Protein AF-A0A7S0SUE8-F1 (afdb_monomer_lite)

pLDDT: mean 82.38, std 17.44, range [35.44, 96.56]

Radius of gyration: 17.27 Å; chains: 1; bounding box: 48×57×45 Å

Sequence (172 aa):
KGGGRERGFPERPLGGAKQITASIGRAARPKDIFSIVGDHHRELDHVHVGMALDKLGKMAHGPKAKDSKLDLSRRRHTADKDFQKLLDLTHALAKQAKFGSHSVAKMTHGMARLHKAGRLDATDESVDATLAALEGEAVRVAPDMNSHSVASIVWSFGTLKRMPGDKTWAAL

Secondary structure (DSSP, 8-state):
-------------HHHHHHHHHHHHH--SHHHHHHHHHHHTTT--HHHHHHHHHHHHHHHSSTTHHHHTTTSSS--GGG-HHHHHHHHHHHHHHHHT-S-HHHHHHHHHHHHHHHHTTSS-TTSHHHHHHHHHHHHHHHHHGGG--HHHHHHHHHHHHHTT-PPPHHHHHH-

Organism: NCBI:txid81844

Structure (mmCIF, N/CA/C/O backbone):
data_AF-A0A7S0SUE8-F1
#
_entry.id   AF-A0A7S0SUE8-F1
#
loop_
_atom_site.group_PDB
_atom_site.id
_atom_site.type_symbol
_atom_site.label_atom_id
_atom_site.label_alt_id
_atom_site.label_comp_id
_atom_site.label_asym_id
_atom_site.label_entity_id
_atom_site.label_seq_id
_atom_site.pdbx_PDB_ins_code
_atom_site.Cartn_x
_atom_site.Cartn_y
_atom_site.Cartn_z
_atom_site.occupancy
_atom_site.B_iso_or_equiv
_atom_site.auth_seq_id
_atom_site.auth_comp_id
_atom_site.auth_asym_id
_atom_site.auth_atom_id
_atom_site.pdbx_PDB_model_num
ATOM 1 N N . LYS A 1 1 ? -30.748 -35.698 -23.833 1.00 41.22 1 LYS A N 1
ATOM 2 C CA . LYS A 1 1 ? -29.292 -35.623 -24.113 1.00 41.22 1 LYS A CA 1
ATOM 3 C C . LYS A 1 1 ? -28.781 -34.341 -23.480 1.00 41.22 1 LYS A C 1
ATOM 5 O O . LYS A 1 1 ? -29.225 -33.276 -23.879 1.00 41.22 1 LYS A O 1
ATOM 10 N N . GLY A 1 2 ? -28.000 -34.470 -22.411 1.00 42.75 2 GLY A N 1
ATOM 11 C CA . GLY A 1 2 ? -27.520 -33.342 -21.624 1.00 42.75 2 GLY A CA 1
ATOM 12 C C . GLY A 1 2 ? -26.331 -32.626 -22.261 1.00 42.75 2 GLY A C 1
ATOM 13 O O . GLY A 1 2 ? -25.517 -33.236 -22.947 1.00 42.75 2 GLY A O 1
ATOM 14 N N . GLY A 1 3 ? -26.243 -31.341 -21.954 1.00 35.78 3 GLY A N 1
ATOM 15 C CA . GLY A 1 3 ? -25.061 -30.493 -22.018 1.00 35.78 3 GLY A CA 1
ATOM 16 C C . GLY A 1 3 ? -25.425 -29.260 -21.189 1.00 35.78 3 GLY A C 1
ATOM 17 O O . GLY A 1 3 ? -26.485 -28.691 -21.385 1.00 35.78 3 GLY A O 1
ATOM 18 N N . GLY A 1 4 ? -24.713 -28.840 -20.158 1.00 36.12 4 GLY A N 1
ATOM 19 C CA . GLY A 1 4 ? -23.342 -29.141 -19.793 1.00 36.12 4 GLY A CA 1
ATOM 20 C C . GLY A 1 4 ? -22.703 -27.844 -19.312 1.00 36.12 4 GLY A C 1
ATOM 21 O O . GLY A 1 4 ? -21.813 -27.344 -19.970 1.00 36.12 4 GLY A O 1
ATOM 22 N N . ARG A 1 5 ? -23.204 -27.308 -18.187 1.00 44.91 5 ARG A N 1
ATOM 23 C CA . ARG A 1 5 ? -22.548 -26.349 -17.276 1.00 44.91 5 ARG A CA 1
ATOM 24 C C . ARG A 1 5 ? -21.758 -25.196 -17.923 1.00 44.91 5 ARG A C 1
ATOM 26 O O . ARG A 1 5 ? -20.530 -25.236 -17.949 1.00 44.91 5 ARG A O 1
ATOM 33 N N . GLU A 1 6 ? -22.433 -24.081 -18.186 1.00 37.69 6 GLU A N 1
ATOM 34 C CA . GLU A 1 6 ? -21.802 -22.779 -17.952 1.00 37.69 6 GLU A CA 1
ATOM 35 C C . GLU A 1 6 ? -21.885 -22.486 -16.452 1.00 37.69 6 GLU A C 1
ATOM 37 O O . GLU A 1 6 ? -22.930 -22.147 -15.899 1.00 37.69 6 GLU A O 1
ATOM 42 N N . ARG A 1 7 ? -20.768 -22.711 -15.755 1.00 41.22 7 ARG A N 1
ATOM 43 C CA . ARG A 1 7 ? -20.569 -22.180 -14.408 1.00 41.22 7 ARG A CA 1
ATOM 44 C C . ARG A 1 7 ? -20.431 -20.669 -14.550 1.00 41.22 7 ARG A C 1
ATOM 46 O O . ARG A 1 7 ? -19.328 -20.172 -14.751 1.00 41.22 7 ARG A O 1
ATOM 53 N N . GLY A 1 8 ? -21.558 -19.969 -14.459 1.00 35.44 8 GLY A N 1
ATOM 54 C CA . GLY A 1 8 ? -21.571 -18.541 -14.192 1.00 35.44 8 GLY A CA 1
ATOM 55 C C . GLY A 1 8 ? -20.763 -18.294 -12.924 1.00 35.44 8 GLY A C 1
ATOM 56 O O . GLY A 1 8 ? -21.123 -18.760 -11.841 1.00 35.44 8 GLY A O 1
ATOM 57 N N . PHE A 1 9 ? -19.630 -17.614 -13.067 1.00 36.88 9 PHE A N 1
ATOM 58 C CA . PHE A 1 9 ? -19.027 -16.932 -11.933 1.00 36.88 9 PHE A CA 1
ATOM 59 C C . PHE A 1 9 ? -20.097 -15.995 -11.367 1.00 36.88 9 PHE A C 1
ATOM 61 O O . PHE A 1 9 ? -20.819 -15.387 -12.160 1.00 36.88 9 PHE A O 1
ATOM 68 N N . PRO A 1 10 ? -20.250 -15.875 -10.038 1.00 42.22 10 PRO A N 1
ATOM 69 C CA . PRO A 1 10 ? -21.156 -14.877 -9.508 1.00 42.22 10 PRO A CA 1
ATOM 70 C C . PRO A 1 10 ? -20.620 -13.523 -9.968 1.00 42.22 10 PRO A C 1
ATOM 72 O O . PRO A 1 10 ? -19.565 -13.079 -9.506 1.00 42.22 10 PRO A O 1
ATOM 75 N N . GLU A 1 11 ? -21.317 -12.888 -10.913 1.00 44.84 11 GLU A N 1
ATOM 76 C CA . GLU A 1 11 ? -21.162 -11.462 -11.131 1.00 44.84 11 GLU A CA 1
ATOM 77 C C . GLU A 1 11 ? -21.406 -10.818 -9.773 1.00 44.84 11 GLU A C 1
ATOM 79 O O . GLU A 1 11 ? -22.512 -10.859 -9.227 1.00 44.84 11 GLU A O 1
ATOM 84 N N . ARG A 1 12 ? -20.334 -10.297 -9.167 1.00 53.41 12 ARG A N 1
ATOM 85 C CA . ARG A 1 12 ? -20.483 -9.479 -7.970 1.00 53.41 12 ARG A CA 1
ATOM 86 C C . ARG A 1 12 ? -21.454 -8.365 -8.339 1.00 53.41 12 ARG A C 1
ATOM 88 O O . ARG A 1 12 ? -21.252 -7.747 -9.388 1.00 53.41 12 ARG A O 1
ATOM 95 N N . PRO A 1 13 ? -22.457 -8.057 -7.504 1.00 48.28 13 PRO A N 1
ATOM 96 C CA . PRO A 1 13 ? -23.326 -6.928 -7.769 1.00 48.28 13 PRO A CA 1
ATOM 97 C C . PRO A 1 13 ? -22.448 -5.684 -7.902 1.00 48.28 13 PRO A C 1
ATOM 99 O O . PRO A 1 13 ? -21.864 -5.215 -6.925 1.00 48.28 13 PRO A O 1
ATOM 102 N N . LEU A 1 14 ? -22.334 -5.147 -9.118 1.00 51.78 14 LEU A N 1
ATOM 103 C CA . LEU A 1 14 ? -21.520 -3.964 -9.423 1.00 51.78 14 LEU A CA 1
ATOM 104 C C . LEU A 1 14 ? -21.922 -2.748 -8.561 1.00 51.78 14 LEU A C 1
ATOM 106 O O . LEU A 1 14 ? -21.147 -1.802 -8.416 1.00 51.78 14 LEU A O 1
ATOM 110 N N . GLY A 1 15 ? -23.117 -2.786 -7.958 1.00 60.97 15 GLY A N 1
ATOM 111 C CA . GLY A 1 15 ? -23.585 -1.831 -6.957 1.00 60.97 15 GLY A CA 1
ATOM 112 C C . GLY A 1 15 ? -22.779 -1.843 -5.653 1.00 60.97 15 GLY A C 1
ATOM 113 O O . GLY A 1 15 ? -22.470 -0.769 -5.145 1.00 60.97 15 GLY A O 1
ATOM 114 N N . GLY A 1 16 ? -22.365 -3.015 -5.154 1.00 74.62 16 GLY A N 1
ATOM 115 C CA . GLY A 1 16 ? -21.647 -3.146 -3.878 1.00 74.62 16 GLY A CA 1
ATOM 116 C C . GLY A 1 16 ? -20.253 -2.516 -3.919 1.00 74.62 16 GLY A C 1
ATOM 117 O O . GLY A 1 16 ? -19.932 -1.656 -3.103 1.00 74.62 16 GLY A O 1
ATOM 118 N N . ALA A 1 17 ? -19.457 -2.829 -4.945 1.00 80.06 17 ALA A N 1
ATOM 119 C CA . ALA A 1 17 ? -18.114 -2.258 -5.112 1.00 80.06 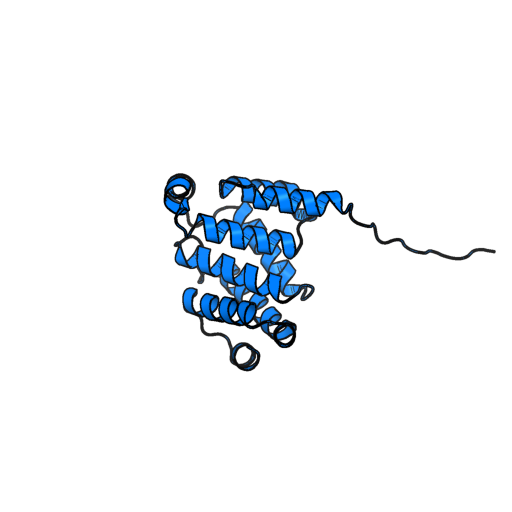17 ALA A CA 1
ATOM 120 C C . ALA A 1 17 ? -18.138 -0.724 -5.289 1.00 80.06 17 ALA A C 1
ATOM 122 O O . ALA A 1 17 ? -17.368 0.019 -4.670 1.00 80.06 17 ALA A O 1
ATOM 123 N N . LYS A 1 18 ? -19.077 -0.206 -6.095 1.00 83.69 18 LYS A N 1
ATOM 124 C CA . LYS A 1 18 ? -19.256 1.247 -6.258 1.00 83.69 18 LYS A CA 1
ATOM 125 C C . LYS A 1 18 ? -19.671 1.915 -4.948 1.00 83.69 18 LYS A C 1
ATOM 127 O O . LYS A 1 18 ? -19.196 3.010 -4.649 1.00 83.69 18 LYS A O 1
ATOM 132 N N . GLN A 1 19 ? -20.517 1.259 -4.155 1.00 87.62 19 GLN A N 1
ATOM 133 C CA . GLN A 1 19 ? -20.962 1.772 -2.866 1.00 87.62 19 GLN A CA 1
ATOM 134 C C . GLN A 1 19 ? -19.821 1.815 -1.845 1.00 87.62 19 GLN A C 1
ATOM 136 O O . GLN A 1 19 ? -19.624 2.863 -1.233 1.00 87.62 19 GLN A O 1
ATOM 141 N N . ILE A 1 20 ? -19.020 0.751 -1.723 1.00 90.25 20 ILE A N 1
ATOM 142 C CA . ILE A 1 20 ? -17.845 0.718 -0.834 1.00 90.25 20 ILE A CA 1
ATOM 143 C C . ILE A 1 20 ? -16.860 1.825 -1.225 1.00 90.25 20 ILE A C 1
ATOM 145 O O . ILE A 1 20 ? -16.434 2.613 -0.379 1.00 90.25 20 ILE A O 1
ATOM 149 N N . THR A 1 21 ? -16.560 1.957 -2.519 1.00 91.31 21 THR A N 1
ATOM 150 C CA . THR A 1 21 ? -15.696 3.028 -3.040 1.00 91.31 21 THR A CA 1
ATOM 151 C C . THR A 1 21 ? -16.237 4.416 -2.673 1.00 91.31 21 THR A C 1
ATOM 153 O O . THR A 1 21 ? -15.498 5.278 -2.193 1.00 91.31 21 THR A O 1
ATOM 156 N N . ALA A 1 22 ? -17.544 4.640 -2.838 1.00 91.44 22 ALA A N 1
ATOM 157 C CA . ALA A 1 22 ? -18.183 5.903 -2.483 1.00 91.44 22 ALA A CA 1
ATOM 158 C C . ALA A 1 22 ? -18.178 6.170 -0.967 1.00 91.44 22 ALA A C 1
ATOM 160 O O . ALA A 1 22 ? -18.101 7.333 -0.561 1.00 91.44 22 ALA A O 1
ATOM 161 N N . SER A 1 23 ? -18.263 5.130 -0.135 1.00 92.50 23 SER A N 1
ATOM 162 C CA . SER A 1 23 ? -18.163 5.234 1.325 1.00 92.50 23 SER A CA 1
ATOM 163 C C . SER A 1 23 ? -16.749 5.626 1.756 1.00 92.50 23 SER A C 1
ATOM 165 O O . SER A 1 23 ? -16.588 6.603 2.487 1.00 92.50 23 SER A O 1
ATOM 167 N N . ILE A 1 24 ? -15.711 4.967 1.223 1.00 92.50 24 ILE A N 1
ATOM 168 C CA . ILE A 1 24 ? -14.304 5.328 1.489 1.00 92.50 24 ILE A CA 1
ATOM 169 C C . ILE A 1 24 ? -14.026 6.768 1.029 1.00 92.50 24 ILE A C 1
ATOM 171 O O . ILE A 1 24 ? -13.384 7.551 1.731 1.00 92.50 24 ILE A O 1
ATOM 175 N N . GLY A 1 25 ? -14.547 7.154 -0.140 1.00 90.44 25 GLY A N 1
ATOM 176 C CA . GLY A 1 25 ? -14.406 8.510 -0.669 1.00 90.44 25 GLY A CA 1
ATOM 177 C C . GLY A 1 25 ? -15.012 9.584 0.241 1.00 90.44 25 GLY A C 1
ATOM 178 O O . GLY A 1 25 ? -14.409 10.651 0.408 1.00 90.44 25 GLY A O 1
ATOM 179 N N . ARG A 1 26 ? -16.162 9.292 0.862 1.00 91.19 26 ARG A N 1
ATOM 180 C CA . ARG A 1 26 ? -16.901 10.203 1.754 1.00 91.19 26 ARG A CA 1
ATOM 181 C C . ARG A 1 26 ? -16.412 10.207 3.201 1.00 91.19 26 ARG A C 1
ATOM 183 O O . ARG A 1 26 ? -16.727 11.157 3.910 1.00 91.19 26 ARG A O 1
ATOM 190 N N . ALA A 1 27 ? -15.614 9.220 3.610 1.00 90.44 27 ALA A N 1
ATOM 191 C CA . ALA A 1 27 ? -15.035 9.158 4.947 1.00 90.44 27 ALA A CA 1
ATOM 192 C C . ALA A 1 27 ? -14.347 10.481 5.325 1.00 90.44 27 ALA A C 1
ATOM 194 O O . ALA A 1 27 ? -13.521 11.018 4.566 1.00 90.44 27 ALA A O 1
ATOM 195 N N . ALA A 1 28 ? -14.706 11.003 6.498 1.00 85.94 28 ALA A N 1
ATOM 196 C CA . ALA A 1 28 ? -14.192 12.263 7.023 1.00 85.94 28 ALA A CA 1
ATOM 197 C C . ALA A 1 28 ? -13.099 12.025 8.068 1.00 85.94 28 ALA A C 1
ATOM 199 O O . ALA A 1 28 ? -12.204 12.858 8.212 1.00 85.94 28 ALA A O 1
ATOM 200 N N . ARG A 1 29 ? -13.149 10.878 8.755 1.00 83.44 29 ARG A N 1
ATOM 201 C CA . ARG A 1 29 ? -12.207 10.480 9.798 1.00 83.44 29 ARG A CA 1
ATOM 202 C C . ARG A 1 29 ? -11.551 9.133 9.474 1.00 83.44 29 ARG A C 1
ATOM 204 O O . ARG A 1 29 ? -12.165 8.296 8.813 1.00 83.44 29 ARG A O 1
ATOM 211 N N . PRO A 1 30 ? -10.331 8.874 9.978 1.00 84.44 30 PRO A N 1
ATOM 212 C CA . PRO A 1 30 ? -9.667 7.575 9.840 1.00 84.44 30 PRO A CA 1
ATOM 213 C C . PRO A 1 30 ? -10.507 6.409 10.367 1.00 84.44 30 PRO A C 1
ATOM 215 O O . PRO A 1 30 ? -10.565 5.361 9.732 1.00 84.44 30 PRO A O 1
ATOM 218 N N . LYS A 1 31 ? -11.217 6.617 11.483 1.00 83.31 31 LYS A N 1
ATOM 219 C CA . LYS A 1 31 ? -12.098 5.606 12.074 1.00 83.31 31 LYS A CA 1
ATOM 220 C C . LYS A 1 31 ? -13.224 5.180 11.131 1.00 83.31 31 LYS A C 1
ATOM 222 O O . LYS A 1 31 ? -13.542 4.000 11.092 1.00 83.31 31 LYS A O 1
ATOM 227 N N . ASP A 1 32 ? -13.761 6.097 10.326 1.00 89.38 32 ASP A N 1
ATOM 228 C CA . ASP A 1 32 ? -14.789 5.762 9.332 1.00 89.38 32 ASP A CA 1
ATOM 229 C C . ASP A 1 32 ? -14.229 4.776 8.294 1.00 89.38 32 ASP A C 1
ATOM 231 O O . ASP A 1 32 ? -14.897 3.820 7.911 1.00 89.38 32 ASP A O 1
ATOM 235 N N . ILE A 1 33 ? -12.974 4.976 7.869 1.00 90.50 33 ILE A N 1
ATOM 236 C CA . ILE A 1 33 ? -12.285 4.075 6.933 1.00 90.50 33 ILE A CA 1
ATOM 237 C C . ILE A 1 33 ? -12.074 2.706 7.581 1.00 90.50 33 ILE A C 1
ATOM 239 O O . ILE A 1 33 ? -12.317 1.691 6.937 1.00 90.50 33 ILE A O 1
ATOM 243 N N . PHE A 1 34 ? -11.663 2.667 8.849 1.00 88.06 34 PHE A N 1
ATOM 244 C CA . PHE A 1 34 ? -11.475 1.418 9.588 1.00 88.06 34 PHE A CA 1
ATOM 245 C C . PHE A 1 34 ? -12.780 0.641 9.771 1.00 88.06 34 PHE A C 1
ATOM 247 O O . PHE A 1 34 ? -12.795 -0.561 9.520 1.00 88.06 34 PHE A O 1
ATOM 254 N N . SER A 1 35 ? -13.883 1.318 10.102 1.00 88.56 35 SER A N 1
ATOM 255 C CA . SER A 1 35 ? -15.214 0.706 10.163 1.00 88.56 35 SER A CA 1
ATOM 256 C C . SER A 1 35 ? -15.622 0.107 8.818 1.00 88.56 35 SER A C 1
ATOM 258 O O . SER A 1 35 ? -15.964 -1.068 8.762 1.00 88.56 35 SER A O 1
ATOM 260 N N . ILE A 1 36 ? -15.468 0.852 7.716 1.00 90.69 36 ILE A N 1
ATOM 261 C CA . ILE A 1 36 ? -15.759 0.337 6.368 1.00 90.69 36 ILE A CA 1
ATOM 262 C C . ILE A 1 36 ? -14.901 -0.897 6.051 1.00 90.69 36 ILE A C 1
ATOM 264 O O . ILE A 1 36 ? -15.404 -1.868 5.486 1.00 90.69 36 ILE A O 1
ATOM 268 N N . VAL A 1 37 ? -13.613 -0.881 6.413 1.00 88.56 37 VAL A N 1
ATOM 269 C CA . VAL A 1 37 ? -12.720 -2.028 6.207 1.00 88.56 37 VAL A CA 1
ATOM 270 C C . VAL A 1 37 ? -13.156 -3.229 7.038 1.00 88.56 37 VAL A C 1
ATOM 272 O O . VAL A 1 37 ? -13.191 -4.336 6.510 1.00 88.56 37 VAL A O 1
ATOM 275 N N . GLY A 1 38 ? -13.516 -3.031 8.305 1.00 86.44 38 GLY A N 1
ATOM 276 C CA . GLY A 1 38 ? -14.013 -4.092 9.177 1.00 86.44 38 GLY A CA 1
ATOM 277 C C . GLY A 1 38 ? -15.296 -4.732 8.644 1.00 86.44 38 GLY A C 1
ATOM 278 O O . GLY A 1 38 ? -15.352 -5.958 8.498 1.00 86.44 38 GLY A O 1
ATOM 279 N N . ASP A 1 39 ? -16.277 -3.900 8.296 1.00 88.31 39 ASP A N 1
ATOM 280 C CA . ASP A 1 39 ? -17.613 -4.318 7.863 1.00 88.31 39 ASP A CA 1
ATOM 281 C C . ASP A 1 39 ? -17.585 -5.032 6.504 1.00 88.31 39 ASP A C 1
ATOM 283 O O . ASP A 1 39 ? -18.320 -5.995 6.294 1.00 88.31 39 ASP A O 1
ATOM 287 N N . HIS A 1 40 ? -16.687 -4.619 5.602 1.00 87.62 40 HIS A N 1
ATOM 288 C CA . HIS A 1 40 ? -16.642 -5.110 4.221 1.00 87.62 40 HIS A CA 1
ATOM 289 C C . HIS A 1 40 ? -15.375 -5.898 3.856 1.00 87.62 40 HIS A C 1
ATOM 291 O O . HIS A 1 40 ? -15.137 -6.137 2.674 1.00 87.62 40 HIS A O 1
ATOM 297 N N . HIS A 1 41 ? -14.555 -6.341 4.820 1.00 83.69 41 HIS A N 1
ATOM 298 C CA . HIS A 1 41 ? -13.233 -6.948 4.556 1.00 83.69 41 HIS A CA 1
ATOM 299 C C . HIS A 1 41 ? -13.226 -8.081 3.511 1.00 83.69 41 HIS A C 1
ATOM 301 O O . HIS A 1 41 ? -12.242 -8.240 2.795 1.00 83.69 41 HIS A O 1
ATOM 307 N N . ARG A 1 42 ? -14.309 -8.864 3.398 1.00 86.12 42 ARG A N 1
ATOM 308 C CA . ARG A 1 42 ? -14.428 -9.973 2.426 1.00 86.12 42 ARG A CA 1
ATOM 309 C C . ARG A 1 42 ? -14.696 -9.515 0.993 1.00 86.12 42 ARG A C 1
ATOM 311 O O . ARG A 1 42 ? -14.491 -10.283 0.059 1.00 86.12 42 ARG A O 1
ATOM 318 N N . GLU A 1 43 ? -15.188 -8.295 0.830 1.00 88.75 43 GLU A N 1
ATOM 319 C CA . GLU A 1 43 ? -15.582 -7.712 -0.453 1.00 88.75 43 GLU A CA 1
ATOM 320 C C . GLU A 1 43 ? -14.523 -6.748 -1.001 1.00 88.75 43 GLU A C 1
ATOM 322 O O . GLU A 1 43 ? -14.558 -6.408 -2.187 1.00 88.75 43 GLU A O 1
ATOM 327 N N . LEU A 1 44 ? -13.567 -6.332 -0.161 1.00 88.94 44 LEU A N 1
ATOM 328 C CA . LEU A 1 44 ? -12.491 -5.433 -0.557 1.00 88.94 44 LEU A CA 1
ATOM 329 C C . LEU A 1 44 ? -11.551 -6.087 -1.573 1.00 88.94 44 LEU A C 1
ATOM 331 O O . LEU A 1 44 ? -11.105 -7.223 -1.429 1.00 88.94 44 LEU A O 1
ATOM 335 N N . ASP A 1 45 ? -11.198 -5.305 -2.584 1.00 91.38 45 ASP A N 1
ATOM 336 C CA . ASP A 1 45 ? -10.174 -5.627 -3.570 1.00 91.38 45 ASP A CA 1
ATOM 337 C C . ASP A 1 45 ? -9.097 -4.527 -3.606 1.00 91.38 45 ASP A C 1
ATOM 339 O O . ASP A 1 45 ? -9.098 -3.578 -2.816 1.00 91.38 45 ASP A O 1
ATOM 343 N N . HIS A 1 46 ? -8.175 -4.641 -4.559 1.00 90.69 46 HIS A N 1
ATOM 344 C CA . HIS A 1 46 ? -7.070 -3.708 -4.759 1.00 90.69 46 HIS A CA 1
ATOM 345 C C . HIS A 1 46 ? -7.488 -2.256 -5.031 1.00 90.69 46 HIS A C 1
ATOM 347 O O . HIS A 1 46 ? -6.712 -1.338 -4.751 1.00 90.69 46 HIS A O 1
ATOM 353 N N . VAL A 1 47 ? -8.685 -2.014 -5.571 1.00 92.06 47 VAL A N 1
ATOM 354 C CA . VAL A 1 47 ? -9.188 -0.654 -5.796 1.00 92.06 47 VAL A CA 1
ATOM 355 C C . VAL A 1 47 ? -9.594 -0.041 -4.463 1.00 92.06 47 VAL A C 1
ATOM 357 O O . VAL A 1 47 ? -9.176 1.075 -4.139 1.00 92.06 47 VAL A O 1
ATOM 360 N N . HIS A 1 48 ? -10.356 -0.789 -3.665 1.00 93.25 48 HIS A N 1
ATOM 361 C CA . HIS A 1 48 ? -10.832 -0.327 -2.366 1.00 93.25 48 HIS A CA 1
ATOM 362 C C . HIS A 1 48 ? -9.677 -0.131 -1.376 1.00 93.25 48 HIS A C 1
ATOM 364 O O . HIS A 1 48 ? -9.578 0.926 -0.753 1.00 93.25 48 HIS A O 1
ATOM 370 N N . VAL A 1 49 ? -8.761 -1.102 -1.284 1.00 93.56 49 VAL A N 1
ATOM 371 C CA . VAL A 1 49 ? -7.592 -1.041 -0.389 1.00 93.56 49 VAL A CA 1
ATOM 372 C C . VAL A 1 49 ? -6.660 0.112 -0.771 1.00 93.56 49 VAL A C 1
ATOM 374 O O . VAL A 1 49 ? -6.277 0.911 0.086 1.00 93.56 49 VAL A O 1
ATOM 377 N N . GLY A 1 50 ? -6.364 0.277 -2.066 1.00 91.94 50 GLY A N 1
ATOM 378 C CA . GLY A 1 50 ? -5.553 1.400 -2.544 1.00 91.94 50 GLY A CA 1
ATOM 379 C C . GLY A 1 50 ? -6.206 2.759 -2.269 1.00 91.94 50 GLY A C 1
ATOM 380 O O . GLY A 1 50 ? -5.524 3.714 -1.897 1.00 91.94 50 GLY A O 1
ATOM 381 N N . MET A 1 51 ? -7.533 2.859 -2.402 1.00 93.38 51 MET A N 1
ATOM 382 C CA . MET A 1 51 ? -8.265 4.081 -2.062 1.00 93.38 51 MET A CA 1
ATOM 383 C C . MET A 1 51 ? -8.253 4.369 -0.556 1.00 93.38 51 MET A C 1
ATOM 385 O O . MET A 1 51 ? -8.071 5.525 -0.174 1.00 93.38 51 MET A O 1
ATOM 389 N N . ALA A 1 52 ? -8.421 3.349 0.289 1.00 93.94 52 ALA A N 1
ATOM 390 C CA . ALA A 1 52 ? -8.388 3.491 1.741 1.00 93.94 52 ALA A CA 1
ATOM 391 C C . ALA A 1 52 ? -7.031 4.028 2.220 1.00 93.94 52 ALA A C 1
ATOM 393 O O . ALA A 1 52 ? -6.989 5.023 2.945 1.00 93.94 52 ALA A O 1
ATOM 394 N N . LEU A 1 53 ? -5.923 3.443 1.750 1.00 92.94 53 LEU A N 1
ATOM 395 C CA . LEU A 1 53 ? -4.567 3.885 2.095 1.00 92.94 53 LEU A CA 1
ATOM 396 C C . LEU A 1 53 ? -4.266 5.308 1.605 1.00 92.94 53 LEU A C 1
ATOM 398 O O . LEU A 1 53 ? -3.753 6.124 2.372 1.00 92.94 53 LEU A O 1
ATOM 402 N N . ASP A 1 54 ? -4.621 5.648 0.361 1.00 91.06 54 ASP A N 1
ATOM 403 C CA . ASP A 1 54 ? -4.439 7.009 -0.167 1.00 91.06 54 ASP A CA 1
ATOM 404 C C . ASP A 1 54 ? -5.255 8.039 0.634 1.00 91.06 54 ASP A C 1
ATOM 406 O O . ASP A 1 54 ? -4.761 9.118 0.980 1.00 91.06 54 ASP A O 1
ATOM 410 N N . LYS A 1 55 ? -6.501 7.699 0.986 1.00 90.50 55 LYS A N 1
ATOM 411 C CA . LYS A 1 55 ? -7.373 8.562 1.787 1.00 90.50 55 LYS A CA 1
ATOM 412 C C . LYS A 1 55 ? -6.819 8.758 3.202 1.00 90.50 55 LYS A C 1
ATOM 414 O O . LYS A 1 55 ? -6.721 9.905 3.643 1.00 90.50 55 LYS A O 1
ATOM 419 N N . LEU A 1 56 ? -6.393 7.686 3.873 1.00 89.50 56 LEU A N 1
ATOM 420 C CA . LEU A 1 56 ? -5.731 7.744 5.182 1.00 89.50 56 LEU A CA 1
ATOM 421 C C . LEU A 1 56 ? -4.457 8.600 5.126 1.00 89.50 56 LEU A C 1
ATOM 423 O O . LEU A 1 56 ? -4.269 9.489 5.957 1.00 89.50 56 LEU A O 1
ATOM 427 N N . GLY A 1 57 ? -3.621 8.414 4.102 1.00 87.19 57 GLY A N 1
ATOM 428 C CA . GLY A 1 57 ? -2.415 9.214 3.887 1.00 87.19 57 GLY A CA 1
ATOM 429 C C . GLY A 1 57 ? -2.702 10.708 3.682 1.00 87.19 57 GLY A C 1
ATOM 430 O O . GLY A 1 57 ? -1.964 11.561 4.179 1.00 87.19 57 GLY A O 1
ATOM 431 N N . LYS A 1 58 ? -3.797 11.060 2.997 1.00 85.56 58 LYS A N 1
ATOM 432 C CA . LYS A 1 58 ? -4.256 12.455 2.844 1.00 85.56 58 LYS A CA 1
ATOM 433 C C . LYS A 1 58 ? -4.773 13.057 4.153 1.00 85.56 58 LYS A C 1
ATOM 435 O O . LYS A 1 58 ? -4.528 14.236 4.401 1.00 85.56 58 LYS A O 1
ATOM 440 N N . MET A 1 59 ? -5.463 12.270 4.981 1.00 86.38 59 MET A N 1
ATOM 441 C CA . MET A 1 59 ? -5.934 12.699 6.307 1.00 86.38 59 MET A CA 1
ATOM 442 C C . MET A 1 59 ? -4.772 12.913 7.284 1.00 86.38 59 MET A C 1
ATOM 444 O O . MET A 1 59 ? -4.782 13.866 8.061 1.00 86.38 59 MET A O 1
ATOM 448 N N . ALA A 1 60 ? -3.751 12.058 7.217 1.00 77.50 60 ALA A N 1
ATOM 449 C CA . ALA A 1 60 ? -2.568 12.139 8.068 1.00 77.50 60 ALA A CA 1
ATOM 450 C C . ALA A 1 60 ? -1.590 13.246 7.629 1.00 77.50 60 ALA A C 1
ATOM 452 O O . ALA A 1 60 ? -0.864 13.799 8.455 1.00 77.50 60 ALA A O 1
ATOM 453 N N . HIS A 1 61 ? -1.579 13.589 6.336 1.00 64.38 61 HIS A N 1
ATOM 454 C CA . HIS A 1 61 ? -0.658 14.557 5.747 1.00 64.38 61 HIS A CA 1
ATOM 455 C C . HIS A 1 61 ? -1.380 15.485 4.749 1.00 64.38 61 HIS A C 1
ATOM 457 O O . HIS A 1 61 ? -1.510 15.166 3.560 1.00 64.38 61 HIS A O 1
ATOM 463 N N . GLY A 1 62 ? -1.795 16.674 5.204 1.00 61.97 62 GLY A N 1
ATOM 464 C CA . GLY A 1 62 ? -2.400 17.719 4.365 1.00 61.97 62 GLY A CA 1
ATOM 465 C C . GLY A 1 62 ? -2.999 18.897 5.158 1.00 61.97 62 GLY A C 1
ATOM 466 O O . GLY A 1 62 ? -2.991 18.869 6.386 1.00 61.97 62 GLY A O 1
ATOM 467 N N . PRO A 1 63 ? -3.563 19.923 4.489 1.00 53.12 63 PRO A N 1
ATOM 468 C CA . PRO A 1 63 ? -4.174 21.092 5.142 1.00 53.12 63 PRO A CA 1
ATOM 469 C C . PRO A 1 63 ? -5.310 20.730 6.117 1.00 53.12 63 PRO A C 1
ATOM 471 O O . PRO A 1 63 ? -5.447 21.358 7.161 1.00 53.12 63 PRO A O 1
ATOM 474 N N . LYS A 1 64 ? -6.061 19.658 5.815 1.00 52.53 64 LYS A N 1
ATOM 475 C CA . LYS A 1 64 ? -7.136 19.096 6.660 1.00 52.53 64 LYS A CA 1
ATOM 476 C C . LYS A 1 64 ? -6.634 18.237 7.834 1.00 52.53 64 LYS A C 1
ATOM 478 O O . LYS A 1 64 ? -7.426 17.798 8.663 1.00 52.53 64 LYS A O 1
ATOM 483 N N . ALA A 1 65 ? -5.322 18.003 7.938 1.00 58.34 65 ALA A N 1
ATOM 484 C CA . ALA A 1 65 ? -4.743 17.234 9.040 1.00 58.34 65 ALA A CA 1
ATOM 485 C C . ALA A 1 65 ? -4.854 17.970 10.386 1.00 58.34 65 ALA A C 1
ATOM 487 O O . ALA A 1 65 ? -4.779 17.330 11.430 1.00 58.34 65 ALA A O 1
ATOM 488 N N . LYS A 1 66 ? -5.051 19.300 10.388 1.00 51.81 66 LYS A N 1
ATOM 489 C CA . LYS A 1 66 ? -5.265 20.078 11.620 1.00 51.81 66 LYS A CA 1
ATOM 490 C C . LYS A 1 66 ? -6.555 19.674 12.346 1.00 51.81 66 LYS A C 1
ATOM 492 O O . LYS A 1 66 ? -6.514 19.546 13.564 1.00 51.81 66 LYS A O 1
ATOM 497 N N . ASP A 1 67 ? -7.621 19.358 11.610 1.00 52.53 67 ASP A N 1
ATOM 498 C CA . ASP A 1 67 ? -8.913 18.938 12.181 1.00 52.53 67 ASP A CA 1
ATOM 499 C C . ASP A 1 67 ? -8.932 17.440 12.538 1.00 52.53 67 ASP A C 1
ATOM 501 O O . ASP A 1 67 ? -9.599 17.015 13.475 1.00 52.53 67 ASP A O 1
ATOM 505 N N . SER A 1 68 ? -8.140 16.629 11.824 1.00 51.97 68 SER A N 1
ATOM 506 C CA . SER A 1 68 ? -8.002 15.178 12.061 1.00 51.97 68 SER A CA 1
ATOM 507 C C . SER A 1 68 ? -6.948 14.830 13.123 1.00 51.97 68 SER A C 1
ATOM 509 O O . SER A 1 68 ? -6.861 13.686 13.571 1.00 51.97 68 SER A O 1
ATOM 511 N N . LYS A 1 69 ? -6.131 15.809 13.540 1.00 49.28 69 LYS A N 1
ATOM 512 C CA . LYS A 1 69 ? -5.037 15.633 14.509 1.00 49.28 69 LYS A CA 1
ATOM 513 C C . LYS A 1 69 ? -5.523 15.121 15.863 1.00 49.28 69 LYS A C 1
ATOM 515 O O . LYS A 1 69 ? -4.749 14.431 16.517 1.00 49.28 69 LYS A O 1
ATOM 520 N N . LEU A 1 70 ? -6.767 15.430 16.245 1.00 46.41 70 LEU A N 1
ATOM 521 C CA . LEU A 1 70 ? -7.358 15.059 17.535 1.00 46.41 70 LEU A CA 1
ATOM 522 C C . LEU A 1 70 ? -7.829 13.590 17.595 1.00 46.41 70 LEU A C 1
ATOM 524 O O . LEU A 1 70 ? -7.824 12.998 18.667 1.00 46.41 70 LEU A O 1
ATOM 528 N N . ASP A 1 71 ? -8.176 12.979 16.456 1.00 50.41 71 ASP A N 1
ATOM 529 C CA . ASP A 1 71 ? -8.568 11.553 16.371 1.00 50.41 71 ASP A CA 1
ATOM 530 C C . ASP A 1 71 ? -7.348 10.642 16.102 1.00 50.41 71 ASP A C 1
ATOM 532 O O . ASP A 1 71 ? -7.348 9.441 16.349 1.00 50.41 71 ASP A O 1
ATOM 536 N N . LEU A 1 72 ? -6.259 11.245 15.615 1.00 50.81 72 LEU A N 1
ATOM 537 C CA . LEU A 1 72 ? -4.986 10.594 15.293 1.00 50.81 72 LEU A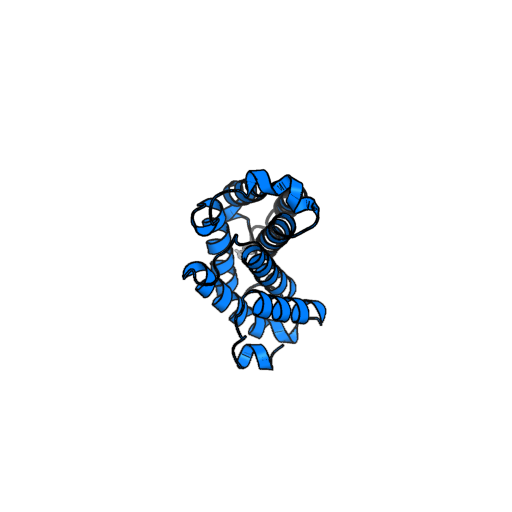 CA 1
ATOM 538 C C . LEU A 1 72 ? -3.920 10.787 16.384 1.00 50.81 72 LEU A C 1
ATOM 540 O O . LEU A 1 72 ? -2.770 10.372 16.216 1.00 50.81 72 LEU A O 1
ATOM 544 N N . SER A 1 73 ? -4.249 11.464 17.483 1.00 46.25 73 SER A N 1
ATOM 545 C CA . SER A 1 73 ? -3.331 11.755 18.583 1.00 46.25 73 SER A CA 1
ATOM 546 C C . SER A 1 73 ? -3.387 10.670 19.657 1.00 46.25 73 SER A C 1
ATOM 548 O O . SER A 1 73 ? -4.121 10.827 20.627 1.00 46.25 73 SER A O 1
ATOM 550 N N . ARG A 1 74 ? -2.595 9.593 19.507 1.00 45.19 74 ARG A N 1
ATOM 551 C CA . ARG A 1 74 ? -1.739 9.029 20.591 1.00 45.19 74 ARG A CA 1
ATOM 552 C C . ARG A 1 74 ? -1.107 7.664 20.321 1.00 45.19 74 ARG A C 1
ATOM 554 O O . ARG A 1 74 ? -0.218 7.302 21.083 1.00 45.19 74 ARG A O 1
ATOM 561 N N . ARG A 1 75 ? -1.498 6.892 19.303 1.00 51.19 75 ARG A N 1
ATOM 562 C CA . ARG A 1 75 ? -0.925 5.546 19.096 1.00 51.19 75 ARG A CA 1
ATOM 563 C C . ARG A 1 75 ? -0.441 5.350 17.665 1.00 51.19 75 ARG A C 1
ATOM 565 O O . ARG A 1 75 ? -1.102 5.780 16.727 1.00 51.19 75 ARG A O 1
ATOM 572 N N . ARG A 1 76 ? 0.721 4.703 17.509 1.00 57.38 76 ARG A N 1
ATOM 573 C CA . ARG A 1 76 ? 1.127 4.093 16.234 1.00 57.38 76 ARG A CA 1
ATOM 574 C C . ARG A 1 76 ? -0.012 3.159 15.804 1.00 57.38 76 ARG A C 1
ATOM 576 O O . ARG A 1 76 ? -0.437 2.334 16.613 1.00 57.38 76 ARG A O 1
ATOM 583 N N . HIS A 1 77 ? -0.535 3.298 14.584 1.00 57.91 77 HIS A N 1
ATOM 584 C CA . HIS A 1 77 ? -1.683 2.488 14.141 1.00 57.91 77 HIS A CA 1
ATOM 585 C C . HIS A 1 77 ? -1.341 1.013 13.957 1.00 57.91 77 HIS A C 1
ATOM 587 O O . HIS A 1 77 ? -2.247 0.203 13.833 1.00 57.91 77 HIS A O 1
ATOM 593 N N . THR A 1 78 ? -0.066 0.631 14.019 1.00 56.41 78 THR A N 1
ATOM 594 C CA . THR A 1 78 ? 0.332 -0.780 14.044 1.00 56.41 78 THR A CA 1
ATOM 595 C C . THR A 1 78 ? -0.252 -1.546 15.242 1.00 56.41 78 THR A C 1
ATOM 597 O O . THR A 1 78 ? -0.337 -2.765 15.191 1.00 56.41 78 THR A O 1
ATOM 600 N N . ALA A 1 79 ? -0.743 -0.877 16.292 1.00 59.69 79 ALA A N 1
ATOM 601 C CA . ALA A 1 79 ? -1.482 -1.527 17.382 1.00 59.69 79 ALA A CA 1
ATOM 602 C C . ALA A 1 79 ? -3.016 -1.571 17.179 1.00 59.69 79 ALA A C 1
ATOM 604 O O . ALA A 1 79 ? -3.726 -2.154 17.999 1.00 59.69 79 ALA A O 1
ATOM 605 N N . ASP A 1 80 ? -3.542 -0.922 16.137 1.00 72.44 80 ASP A N 1
ATOM 606 C CA . ASP A 1 80 ? -4.973 -0.874 15.834 1.00 72.44 80 ASP A CA 1
ATOM 607 C C . ASP A 1 80 ? -5.377 -2.105 15.008 1.00 72.44 80 ASP A C 1
ATOM 609 O O . ASP A 1 80 ? -4.828 -2.356 13.935 1.00 72.44 80 ASP A O 1
ATOM 613 N N . LYS A 1 81 ? -6.337 -2.890 15.512 1.00 76.81 81 LYS A N 1
ATOM 614 C CA . LYS A 1 81 ? -6.753 -4.155 14.885 1.00 76.81 81 LYS A CA 1
ATOM 615 C C . LYS A 1 81 ? -7.350 -3.960 13.492 1.00 76.81 81 LYS A C 1
ATOM 617 O O . LYS A 1 81 ? -7.206 -4.847 12.657 1.00 76.81 81 LYS A O 1
ATOM 622 N N . ASP A 1 82 ? -8.016 -2.840 13.230 1.00 79.56 82 ASP A N 1
ATOM 623 C CA . ASP A 1 82 ? -8.642 -2.597 11.931 1.00 79.56 82 ASP A CA 1
ATOM 624 C C . ASP A 1 82 ? -7.635 -2.039 10.921 1.00 79.56 82 ASP A C 1
ATOM 626 O O . ASP A 1 82 ? -7.700 -2.369 9.735 1.00 79.56 82 ASP A O 1
ATOM 630 N N . PHE A 1 83 ? -6.627 -1.292 11.386 1.00 82.00 83 PHE A N 1
ATOM 631 C CA . PHE A 1 83 ? -5.465 -0.973 10.556 1.00 82.00 83 PHE A CA 1
ATOM 632 C C . PHE A 1 83 ? -4.653 -2.226 10.200 1.00 82.00 83 PHE A C 1
ATOM 634 O O . PHE A 1 83 ? -4.240 -2.372 9.052 1.00 82.00 83 PHE A O 1
ATOM 641 N N . GLN A 1 84 ? -4.475 -3.151 11.147 1.00 83.56 84 GLN A N 1
ATOM 642 C CA . GLN A 1 84 ? -3.814 -4.432 10.886 1.00 83.56 84 GLN A CA 1
ATOM 643 C C . GLN A 1 84 ? -4.569 -5.260 9.841 1.00 83.56 84 GLN A C 1
ATOM 645 O O . GLN A 1 84 ? -3.955 -5.736 8.896 1.00 83.56 84 GLN A O 1
ATOM 650 N N . LYS A 1 85 ? -5.908 -5.306 9.890 1.00 87.56 85 LYS A N 1
ATOM 651 C CA . LYS A 1 85 ? -6.702 -5.920 8.807 1.00 87.56 85 LYS A CA 1
ATOM 652 C C . LYS A 1 85 ? -6.450 -5.263 7.447 1.00 87.56 85 LYS A C 1
ATOM 654 O O . LYS A 1 85 ? -6.387 -5.957 6.436 1.00 87.56 85 LYS A O 1
ATOM 659 N N . LEU A 1 86 ? -6.324 -3.933 7.396 1.00 90.81 86 LEU A N 1
ATOM 660 C CA . LEU A 1 86 ? -6.004 -3.231 6.150 1.00 90.81 86 LEU A CA 1
ATOM 661 C C . LEU A 1 86 ? -4.600 -3.597 5.638 1.00 90.81 86 LEU A C 1
ATOM 663 O O . LEU A 1 86 ? -4.433 -3.788 4.431 1.00 90.81 86 LEU A O 1
ATOM 667 N N . LEU A 1 87 ? -3.611 -3.722 6.528 1.00 91.06 87 LEU A N 1
ATOM 668 C CA . LEU A 1 87 ? -2.269 -4.198 6.175 1.00 91.06 87 LEU A CA 1
ATOM 669 C C . LEU A 1 87 ? -2.293 -5.649 5.685 1.00 91.06 87 LEU A C 1
ATOM 671 O O . LEU A 1 87 ? -1.760 -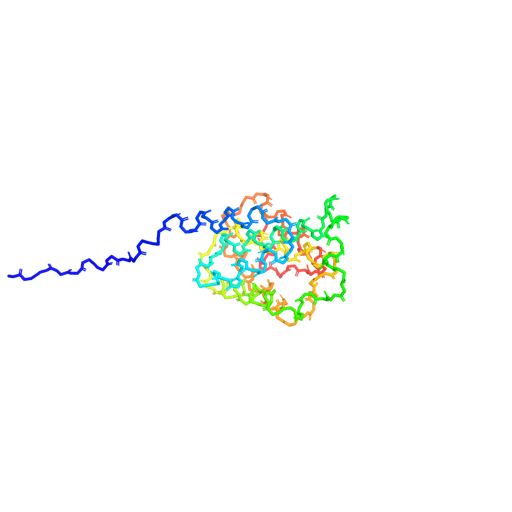5.917 4.611 1.00 91.06 87 LEU A O 1
ATOM 675 N N . ASP A 1 88 ? -2.986 -6.550 6.382 1.00 91.50 88 ASP A N 1
ATOM 676 C CA . ASP A 1 88 ? -3.131 -7.957 5.991 1.00 91.50 88 ASP A CA 1
ATOM 677 C C . ASP A 1 88 ? -3.750 -8.095 4.595 1.00 91.50 88 ASP A C 1
ATOM 679 O O . ASP A 1 88 ? -3.255 -8.851 3.756 1.00 91.50 88 ASP A O 1
ATOM 683 N N . LEU A 1 89 ? -4.804 -7.322 4.309 1.00 92.94 89 LEU A N 1
ATOM 684 C CA . LEU A 1 89 ? -5.421 -7.274 2.982 1.00 92.94 89 LEU A CA 1
ATOM 685 C C . LEU A 1 89 ? -4.450 -6.741 1.926 1.00 92.94 89 LEU A C 1
ATOM 687 O O . LEU A 1 89 ? -4.375 -7.294 0.831 1.00 92.94 89 LEU A O 1
ATOM 691 N N . THR A 1 90 ? -3.694 -5.689 2.248 1.00 94.81 90 THR A N 1
ATOM 692 C CA . THR A 1 90 ? -2.688 -5.115 1.341 1.00 94.81 90 THR A CA 1
ATOM 693 C C . THR A 1 90 ? -1.614 -6.147 1.004 1.00 94.81 90 THR A C 1
ATOM 695 O O . THR A 1 90 ? -1.322 -6.365 -0.171 1.00 94.81 90 THR A O 1
ATOM 698 N N . HIS A 1 91 ? -1.084 -6.839 2.013 1.00 95.19 91 HIS A N 1
ATOM 699 C CA . HIS A 1 91 ? -0.078 -7.886 1.849 1.00 95.19 91 HIS A CA 1
ATOM 700 C C . HIS A 1 91 ? -0.604 -9.079 1.049 1.00 95.19 91 HIS A C 1
ATOM 702 O O . HIS A 1 91 ? 0.053 -9.560 0.123 1.00 95.19 91 HIS A O 1
ATOM 708 N N . ALA A 1 92 ? -1.816 -9.544 1.364 1.00 93.25 92 ALA A N 1
ATOM 709 C CA . ALA A 1 92 ? -2.460 -10.642 0.653 1.00 93.25 92 ALA A CA 1
ATOM 710 C C . ALA A 1 92 ? -2.691 -10.303 -0.824 1.00 93.25 92 ALA A C 1
ATOM 712 O O . ALA A 1 92 ? -2.437 -11.139 -1.690 1.00 93.25 92 ALA A O 1
ATOM 713 N N . LEU A 1 93 ? -3.133 -9.078 -1.121 1.00 92.31 93 LEU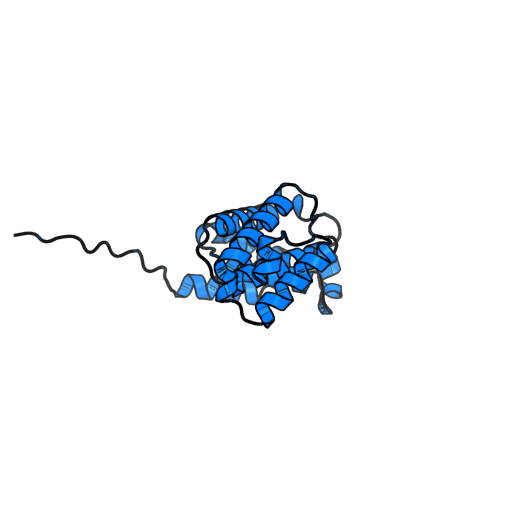 A N 1
ATOM 714 C CA . LEU A 1 93 ? -3.306 -8.607 -2.492 1.00 92.31 93 LEU A CA 1
ATOM 715 C C . LEU A 1 93 ? -1.964 -8.535 -3.218 1.00 92.31 93 LEU A C 1
ATOM 717 O O . LEU A 1 93 ? -1.852 -9.110 -4.299 1.00 92.31 93 LEU A O 1
ATOM 721 N N . ALA A 1 94 ? -0.949 -7.906 -2.612 1.00 91.94 94 ALA A N 1
ATOM 722 C CA . ALA A 1 94 ? 0.399 -7.787 -3.173 1.00 91.94 94 ALA A CA 1
ATOM 723 C C . ALA A 1 94 ? 0.983 -9.154 -3.566 1.00 91.94 94 ALA A C 1
ATOM 725 O O . ALA A 1 94 ? 1.509 -9.312 -4.663 1.00 91.94 94 ALA A O 1
ATOM 726 N N . LYS A 1 95 ? 0.791 -10.182 -2.729 1.00 91.00 95 LYS A N 1
ATOM 727 C CA . LYS A 1 95 ? 1.225 -11.557 -3.029 1.00 91.00 95 LYS A CA 1
ATOM 728 C C . LYS A 1 95 ? 0.434 -12.253 -4.135 1.00 91.00 95 LYS A C 1
ATOM 730 O O . LYS A 1 95 ? 0.950 -13.182 -4.749 1.00 91.00 95 LYS A O 1
ATOM 735 N N . GLN A 1 96 ? -0.817 -11.866 -4.371 1.00 87.38 96 GLN A N 1
ATOM 736 C CA . GLN A 1 96 ? -1.639 -12.487 -5.412 1.00 87.38 96 GLN A CA 1
ATOM 737 C C . GLN A 1 96 ? -1.249 -12.043 -6.824 1.00 87.38 96 GLN A C 1
ATOM 739 O O . GLN A 1 96 ? -1.626 -12.736 -7.766 1.00 87.38 96 GLN A O 1
ATOM 744 N N . ALA A 1 97 ? -0.525 -10.927 -6.969 1.00 77.81 97 ALA A N 1
ATOM 745 C CA . ALA A 1 97 ? -0.034 -10.396 -8.242 1.00 77.81 97 ALA A CA 1
ATOM 746 C C . ALA A 1 97 ? -1.124 -10.192 -9.320 1.00 77.81 97 ALA A C 1
ATOM 748 O O . ALA A 1 97 ? -0.952 -10.523 -10.494 1.00 77.81 97 ALA A O 1
ATOM 749 N N . LYS A 1 98 ? -2.305 -9.712 -8.903 1.00 83.19 98 LYS A N 1
ATOM 750 C CA . LYS A 1 98 ? -3.537 -9.658 -9.721 1.00 83.19 98 LYS A CA 1
ATOM 751 C C . LYS A 1 98 ? -4.089 -8.249 -9.947 1.00 83.19 98 LYS A C 1
ATOM 753 O O . LYS A 1 98 ? -5.267 -8.110 -10.275 1.00 83.19 98 LYS A O 1
ATOM 758 N N . PHE A 1 99 ? -3.294 -7.199 -9.746 1.00 86.12 99 PHE A N 1
ATOM 759 C CA . PHE A 1 99 ? -3.787 -5.825 -9.868 1.00 86.12 99 PHE A CA 1
ATOM 760 C C . PHE A 1 99 ? -2.847 -4.895 -10.633 1.00 86.12 99 PHE A C 1
ATOM 762 O O . PHE A 1 99 ? -1.672 -5.181 -10.819 1.00 86.12 99 PHE A O 1
ATOM 769 N N . GLY A 1 100 ? -3.404 -3.804 -11.163 1.00 89.69 100 GLY A N 1
ATOM 770 C CA . GLY A 1 100 ? -2.697 -2.904 -12.076 1.00 89.69 100 GLY A CA 1
ATOM 771 C C . GLY A 1 100 ? -1.792 -1.877 -11.389 1.00 89.69 100 GLY A C 1
ATOM 772 O O . GLY A 1 100 ? -1.916 -1.599 -10.190 1.00 89.69 100 GLY A O 1
ATOM 773 N N . SER A 1 101 ? -0.947 -1.243 -12.206 1.00 91.06 101 SER A N 1
ATOM 774 C CA . SER A 1 101 ? 0.032 -0.213 -11.828 1.00 91.06 101 SER A CA 1
ATOM 775 C C . SER A 1 101 ? -0.520 0.886 -10.918 1.00 91.06 101 SER A C 1
ATOM 777 O O . SER A 1 101 ? 0.110 1.258 -9.928 1.00 91.06 101 SER A O 1
ATOM 779 N N . HIS A 1 102 ? -1.727 1.377 -11.204 1.00 90.62 102 HIS A N 1
ATOM 780 C CA . HIS A 1 102 ? -2.355 2.446 -10.421 1.00 90.62 102 HIS A CA 1
ATOM 781 C C . HIS A 1 102 ? -2.616 2.063 -8.960 1.00 90.62 102 HIS A C 1
ATOM 783 O O . HIS A 1 102 ? -2.455 2.890 -8.061 1.00 90.62 102 HIS A O 1
ATOM 789 N N . SER A 1 103 ? -3.017 0.816 -8.703 1.00 92.31 103 SER A N 1
ATOM 790 C CA . SER A 1 103 ? -3.283 0.360 -7.337 1.00 92.31 103 SER A CA 1
ATOM 791 C C . SER A 1 103 ? -1.993 0.130 -6.561 1.00 92.31 103 SER A C 1
ATOM 793 O O . SER A 1 103 ? -1.935 0.544 -5.406 1.00 92.31 103 SER A O 1
ATOM 795 N N . VAL A 1 104 ? -0.948 -0.417 -7.195 1.00 94.56 104 VAL A N 1
ATOM 796 C CA . VAL A 1 104 ? 0.389 -0.530 -6.581 1.00 94.56 104 VAL A CA 1
ATOM 797 C C . VAL A 1 104 ? 0.892 0.847 -6.158 1.00 94.56 104 VAL A C 1
ATOM 799 O O . VAL A 1 104 ? 1.193 1.059 -4.986 1.00 94.56 104 VAL A O 1
ATOM 802 N N . ALA A 1 105 ? 0.882 1.816 -7.080 1.00 94.75 105 ALA A N 1
ATOM 803 C CA . ALA A 1 105 ? 1.332 3.175 -6.793 1.00 94.75 105 ALA A CA 1
ATOM 804 C C . ALA A 1 105 ? 0.542 3.810 -5.636 1.00 94.75 105 ALA A C 1
ATOM 806 O O . ALA A 1 105 ? 1.134 4.364 -4.711 1.00 94.75 105 ALA A O 1
ATOM 807 N N . LYS A 1 106 ? -0.793 3.684 -5.631 1.00 94.25 106 LYS A N 1
ATOM 808 C CA . LYS A 1 106 ? -1.635 4.220 -4.549 1.00 94.25 106 LYS A CA 1
ATOM 809 C C . LYS A 1 106 ? -1.359 3.590 -3.189 1.00 94.25 106 LYS A C 1
ATOM 811 O O . LYS A 1 106 ? -1.324 4.320 -2.199 1.00 94.25 106 LYS A O 1
ATOM 816 N N . MET A 1 107 ? -1.193 2.269 -3.128 1.00 95.50 107 MET A N 1
ATOM 817 C CA . MET A 1 107 ? -0.922 1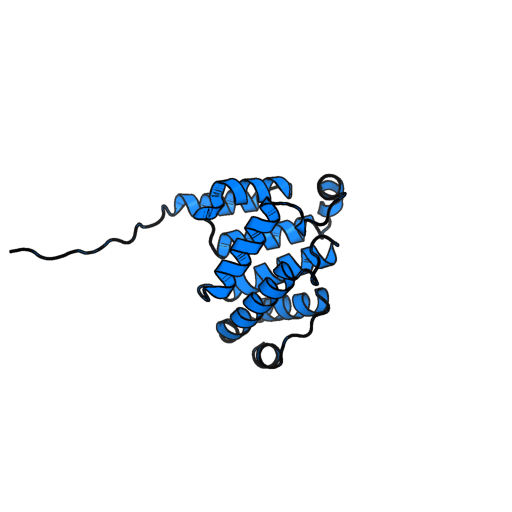.565 -1.872 1.00 95.50 107 MET A CA 1
ATOM 818 C C . MET A 1 107 ? 0.426 2.003 -1.292 1.00 95.50 107 MET A C 1
ATOM 820 O O . MET A 1 107 ? 0.470 2.485 -0.157 1.00 95.50 107 MET A O 1
ATOM 824 N N . THR A 1 108 ? 1.493 1.952 -2.096 1.00 96.25 108 THR A N 1
ATOM 825 C CA . THR A 1 108 ? 2.845 2.356 -1.679 1.00 96.25 108 THR A CA 1
ATOM 826 C C . THR A 1 108 ? 2.883 3.828 -1.252 1.00 96.25 108 THR A C 1
ATOM 828 O O . THR A 1 108 ? 3.422 4.164 -0.196 1.00 96.25 108 THR A O 1
ATOM 831 N N . HIS A 1 109 ? 2.220 4.709 -2.005 1.00 95.69 109 HIS A N 1
ATOM 832 C CA . HIS A 1 109 ? 2.129 6.136 -1.691 1.00 95.69 109 HIS A CA 1
ATOM 833 C C . HIS A 1 109 ? 1.325 6.438 -0.425 1.00 95.69 109 HIS A C 1
ATOM 835 O O . HIS A 1 109 ? 1.726 7.280 0.386 1.00 95.69 109 HIS A O 1
ATOM 841 N N . GLY A 1 110 ? 0.205 5.743 -0.215 1.00 93.75 110 GLY A N 1
ATOM 842 C CA . GLY A 1 110 ? -0.580 5.851 1.011 1.00 93.75 110 GLY A CA 1
ATOM 843 C C . GLY A 1 110 ? 0.237 5.453 2.241 1.00 93.75 110 GLY A C 1
ATOM 844 O O . GLY A 1 110 ? 0.293 6.214 3.212 1.00 93.75 110 GLY A O 1
ATOM 845 N N . MET A 1 111 ? 0.943 4.319 2.171 1.00 93.75 111 MET A N 1
ATOM 846 C CA . MET A 1 111 ? 1.841 3.860 3.238 1.00 93.75 111 MET A CA 1
ATOM 847 C C . MET A 1 111 ? 2.976 4.857 3.502 1.00 93.75 111 MET A C 1
ATOM 849 O O . MET A 1 111 ? 3.220 5.207 4.656 1.00 93.75 111 MET A O 1
ATOM 853 N N . ALA A 1 112 ? 3.608 5.406 2.460 1.00 94.88 112 ALA A N 1
ATOM 854 C CA . ALA A 1 112 ? 4.648 6.425 2.609 1.00 94.88 112 ALA A CA 1
ATOM 855 C C . ALA A 1 112 ? 4.136 7.708 3.289 1.00 94.88 112 ALA A C 1
ATOM 857 O O . ALA A 1 112 ? 4.806 8.267 4.160 1.00 94.88 112 ALA A O 1
ATOM 858 N N . ARG A 1 113 ? 2.920 8.170 2.967 1.00 91.81 113 ARG A N 1
ATOM 859 C CA . ARG A 1 113 ? 2.309 9.327 3.652 1.00 91.81 113 ARG A CA 1
ATOM 860 C C . ARG A 1 113 ? 2.004 9.038 5.118 1.00 91.81 113 ARG A C 1
ATOM 862 O O . ARG A 1 113 ? 2.207 9.914 5.958 1.00 91.81 113 ARG A O 1
ATOM 869 N N . LEU A 1 114 ? 1.542 7.828 5.429 1.00 89.56 114 LEU A N 1
ATOM 870 C CA . LEU A 1 114 ? 1.328 7.388 6.808 1.00 89.56 114 LEU A CA 1
ATOM 871 C C . LEU A 1 114 ? 2.648 7.312 7.581 1.00 89.56 114 LEU A C 1
ATOM 873 O O . LEU A 1 114 ? 2.710 7.774 8.722 1.00 89.56 114 LEU A O 1
ATOM 877 N N . HIS A 1 115 ? 3.718 6.821 6.956 1.00 90.56 115 HIS A N 1
ATOM 878 C CA . HIS A 1 115 ? 5.055 6.838 7.544 1.00 90.56 115 HIS A CA 1
ATOM 879 C C . HIS A 1 115 ? 5.520 8.263 7.843 1.00 90.56 115 HIS A C 1
ATOM 881 O O . HIS A 1 115 ? 5.861 8.586 8.980 1.00 90.56 115 HIS A O 1
ATOM 887 N N . LYS A 1 116 ? 5.434 9.152 6.848 1.00 88.50 116 LYS A N 1
ATOM 888 C CA . LYS A 1 116 ? 5.819 10.562 6.981 1.00 88.50 116 LYS A CA 1
ATOM 889 C C . LYS A 1 116 ? 5.056 11.290 8.090 1.00 88.50 116 LYS A C 1
ATOM 891 O O . LYS A 1 116 ? 5.600 12.185 8.728 1.00 88.50 116 LYS A O 1
ATOM 896 N N . ALA A 1 117 ? 3.803 10.911 8.332 1.00 83.88 117 ALA A N 1
ATOM 897 C CA . ALA A 1 117 ? 2.988 11.452 9.416 1.00 83.88 117 ALA A CA 1
ATOM 898 C C . ALA A 1 117 ? 3.308 10.848 10.803 1.00 83.88 117 ALA A C 1
ATOM 900 O O . ALA A 1 117 ? 2.655 11.198 11.789 1.00 83.88 117 ALA A O 1
ATOM 901 N N . GLY A 1 118 ? 4.273 9.926 10.903 1.00 80.62 118 GLY A N 1
ATOM 902 C CA . GLY A 1 118 ? 4.589 9.196 12.132 1.00 80.62 118 GLY A CA 1
ATOM 903 C C . GLY A 1 118 ? 3.454 8.264 12.563 1.00 80.62 118 GLY A C 1
ATOM 904 O O . GLY A 1 118 ? 3.149 8.160 13.753 1.00 80.62 118 GLY A O 1
ATOM 905 N N . ARG A 1 119 ? 2.744 7.675 11.594 1.00 79.00 119 ARG A N 1
ATOM 906 C CA . ARG A 1 119 ? 1.548 6.844 11.809 1.00 79.00 119 ARG A CA 1
ATOM 907 C C . ARG A 1 119 ? 1.726 5.385 11.402 1.00 79.00 119 ARG A C 1
ATOM 909 O O . ARG A 1 119 ? 0.988 4.541 11.903 1.00 79.00 119 ARG A O 1
ATOM 916 N N . LEU A 1 120 ? 2.727 5.107 10.574 1.00 86.00 120 LEU A N 1
ATOM 917 C CA . LEU A 1 120 ? 3.165 3.776 10.173 1.00 86.00 120 LEU A CA 1
ATOM 918 C C . LEU A 1 120 ? 4.676 3.673 10.408 1.00 86.00 120 LEU A C 1
ATOM 920 O O . LEU A 1 120 ? 5.437 4.541 9.975 1.00 86.00 120 LEU A O 1
ATOM 924 N N . ASP A 1 121 ? 5.101 2.651 11.145 1.00 86.06 121 ASP A N 1
ATOM 925 C CA . ASP A 1 121 ? 6.521 2.381 11.351 1.00 86.06 121 ASP A CA 1
ATOM 926 C C . ASP A 1 121 ? 7.025 1.500 10.207 1.00 86.06 121 ASP A C 1
ATOM 928 O O . ASP A 1 121 ? 6.562 0.376 10.058 1.00 86.06 121 ASP A O 1
ATOM 932 N N . ALA A 1 122 ? 7.929 2.025 9.380 1.00 87.25 122 ALA A N 1
ATOM 933 C CA . ALA A 1 122 ? 8.450 1.293 8.228 1.00 87.25 122 ALA A CA 1
ATOM 934 C C . ALA A 1 122 ? 9.407 0.160 8.637 1.00 87.25 122 ALA A C 1
ATOM 936 O O . ALA A 1 122 ? 9.693 -0.695 7.810 1.00 87.25 122 ALA A O 1
ATOM 937 N N . THR A 1 123 ? 9.883 0.145 9.891 1.00 86.94 123 THR A N 1
ATOM 938 C CA . THR A 1 123 ? 10.730 -0.935 10.421 1.00 86.94 123 THR A CA 1
ATOM 939 C C . THR A 1 123 ? 9.928 -2.046 11.095 1.00 86.94 123 THR A C 1
ATOM 941 O O . THR A 1 123 ? 10.515 -3.010 11.577 1.00 86.94 123 THR A O 1
ATOM 944 N N . ASP A 1 124 ? 8.604 -1.901 11.196 1.00 88.56 124 ASP A N 1
ATOM 945 C CA . ASP A 1 124 ? 7.736 -2.980 11.659 1.00 88.56 124 ASP A CA 1
ATOM 946 C C . ASP A 1 124 ? 7.767 -4.125 10.639 1.00 88.56 124 ASP A C 1
ATOM 948 O O . ASP A 1 124 ? 7.603 -3.891 9.442 1.00 88.56 124 ASP A O 1
ATOM 952 N N . GLU A 1 125 ? 7.971 -5.358 11.103 1.00 90.00 125 GLU A N 1
ATOM 953 C CA . GLU A 1 125 ? 8.146 -6.532 10.237 1.00 90.00 125 GLU A CA 1
ATOM 954 C C . GLU A 1 125 ? 6.967 -6.730 9.272 1.00 90.00 125 GLU A C 1
ATOM 956 O O . GLU A 1 125 ? 7.165 -7.037 8.095 1.00 90.00 125 GLU A O 1
ATOM 961 N N . SER A 1 126 ? 5.732 -6.497 9.734 1.00 89.00 126 SER A N 1
ATOM 962 C CA . SER A 1 126 ? 4.535 -6.643 8.897 1.00 89.00 126 SER A CA 1
ATOM 963 C C . SER A 1 126 ? 4.483 -5.584 7.794 1.00 89.00 126 SER A C 1
ATOM 965 O O . SER A 1 126 ? 4.114 -5.865 6.648 1.00 89.00 126 SER A O 1
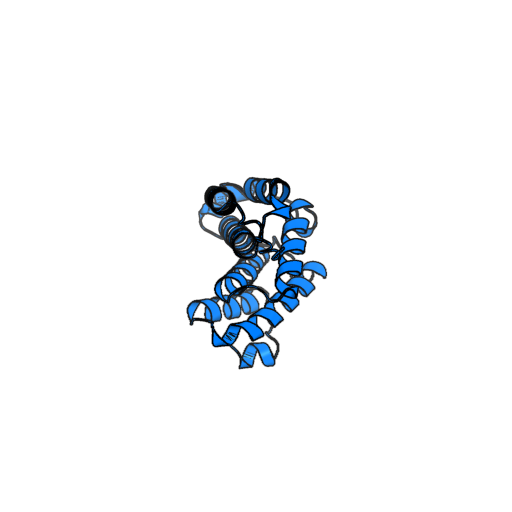ATOM 967 N N . VAL A 1 127 ? 4.906 -4.364 8.123 1.00 91.38 127 VAL A N 1
ATOM 968 C CA . VAL A 1 127 ? 4.956 -3.236 7.196 1.00 91.38 127 VAL A CA 1
ATOM 969 C C . VAL A 1 127 ? 6.068 -3.440 6.175 1.00 91.38 127 VAL A C 1
ATOM 971 O O . VAL A 1 127 ? 5.821 -3.262 4.982 1.00 91.38 127 VAL A O 1
ATOM 974 N N . ASP A 1 128 ? 7.257 -3.850 6.616 1.00 93.06 128 ASP A N 1
ATOM 975 C CA . ASP A 1 128 ? 8.394 -4.122 5.737 1.00 93.06 128 ASP A CA 1
ATOM 976 C C . ASP A 1 128 ? 8.075 -5.253 4.750 1.00 93.06 128 ASP A C 1
ATOM 978 O O . ASP A 1 128 ? 8.250 -5.093 3.539 1.00 93.06 128 ASP A O 1
ATOM 982 N N . ALA A 1 129 ? 7.481 -6.349 5.237 1.00 93.94 129 ALA A N 1
ATOM 983 C CA . ALA A 1 129 ? 7.042 -7.458 4.395 1.00 93.94 129 ALA A CA 1
ATOM 984 C C . ALA A 1 129 ? 5.984 -7.027 3.364 1.00 93.94 129 ALA A C 1
ATOM 986 O O . ALA A 1 129 ? 6.030 -7.466 2.210 1.00 93.94 129 ALA A O 1
ATOM 987 N N . THR A 1 130 ? 5.052 -6.152 3.755 1.00 95.69 130 THR A N 1
ATOM 988 C CA . THR A 1 130 ? 4.030 -5.604 2.850 1.00 95.69 130 THR A CA 1
ATOM 989 C C . THR A 1 130 ? 4.659 -4.717 1.774 1.00 95.69 130 THR A C 1
ATOM 991 O O . THR A 1 130 ? 4.322 -4.839 0.597 1.00 95.69 130 THR A O 1
ATOM 994 N N . LEU A 1 131 ? 5.606 -3.851 2.149 1.00 95.69 131 LEU A N 1
ATOM 995 C CA . LEU A 1 131 ? 6.328 -2.990 1.210 1.00 95.69 131 LEU A CA 1
ATOM 996 C C . LEU A 1 131 ? 7.180 -3.805 0.234 1.00 95.69 131 LEU A C 1
ATOM 998 O O . LEU A 1 131 ? 7.175 -3.503 -0.956 1.00 95.69 131 LEU A O 1
ATOM 1002 N N . ALA A 1 132 ? 7.848 -4.862 0.699 1.00 95.12 132 ALA A N 1
ATOM 1003 C CA . ALA A 1 132 ? 8.605 -5.769 -0.160 1.00 95.12 132 ALA A CA 1
ATOM 1004 C C . ALA A 1 132 ? 7.700 -6.512 -1.162 1.00 95.12 132 ALA A C 1
ATOM 1006 O O . ALA A 1 132 ? 8.062 -6.679 -2.327 1.00 95.12 132 ALA A O 1
ATOM 1007 N N . ALA A 1 133 ? 6.499 -6.925 -0.743 1.00 95.75 133 ALA A N 1
ATOM 1008 C CA . ALA A 1 133 ? 5.528 -7.539 -1.646 1.00 95.75 133 ALA A CA 1
ATOM 1009 C C . ALA A 1 133 ? 5.012 -6.539 -2.700 1.00 95.75 133 ALA A C 1
ATOM 1011 O O . ALA A 1 133 ? 4.932 -6.876 -3.882 1.00 95.75 133 ALA A O 1
ATOM 1012 N N . LEU A 1 134 ? 4.707 -5.299 -2.296 1.00 95.88 134 LEU A N 1
ATOM 1013 C CA . LEU A 1 134 ? 4.310 -4.225 -3.217 1.00 95.88 134 LEU A CA 1
ATOM 1014 C C . LEU A 1 134 ? 5.434 -3.840 -4.184 1.00 95.88 134 LEU A C 1
ATOM 1016 O O . LEU A 1 134 ? 5.164 -3.525 -5.338 1.00 95.88 134 LEU A O 1
ATOM 1020 N N . GLU A 1 135 ? 6.684 -3.881 -3.730 1.00 96.12 135 GLU A N 1
ATOM 1021 C CA . GLU A 1 135 ? 7.866 -3.667 -4.559 1.00 96.12 135 GLU A CA 1
ATOM 1022 C C . GLU A 1 135 ? 7.993 -4.741 -5.648 1.00 96.12 135 GLU A C 1
ATOM 1024 O O . GLU A 1 135 ? 8.157 -4.411 -6.821 1.00 96.12 135 GLU A O 1
ATOM 1029 N N . GLY A 1 136 ? 7.839 -6.021 -5.293 1.00 94.94 136 GLY A N 1
ATOM 1030 C CA . GLY A 1 136 ? 7.836 -7.107 -6.277 1.00 94.94 136 GLY A CA 1
ATOM 1031 C C . GLY A 1 136 ? 6.722 -6.954 -7.318 1.00 94.94 136 GLY A C 1
ATOM 1032 O O . GLY A 1 136 ? 6.949 -7.148 -8.513 1.00 94.94 136 GLY A O 1
ATOM 1033 N N . GLU A 1 137 ? 5.535 -6.534 -6.882 1.00 95.06 137 GLU A N 1
ATOM 1034 C CA . GLU A 1 137 ? 4.422 -6.258 -7.791 1.00 95.06 137 GLU A CA 1
ATOM 1035 C C . GLU A 1 137 ? 4.677 -5.023 -8.670 1.00 95.06 137 GLU A C 1
ATOM 1037 O O . GLU A 1 137 ? 4.296 -5.015 -9.841 1.00 95.06 137 GLU A O 1
ATOM 1042 N N . ALA A 1 138 ? 5.375 -4.004 -8.153 1.00 94.75 138 ALA A N 1
ATOM 1043 C CA . ALA A 1 138 ? 5.784 -2.836 -8.929 1.00 94.75 138 ALA A CA 1
ATOM 1044 C C . ALA A 1 138 ? 6.669 -3.232 -10.116 1.00 94.75 138 ALA A C 1
ATOM 1046 O O . ALA A 1 138 ? 6.426 -2.750 -11.217 1.00 94.75 138 ALA A O 1
ATOM 1047 N N . VAL A 1 139 ? 7.617 -4.159 -9.929 1.00 95.94 139 VAL A N 1
ATOM 1048 C CA . VAL A 1 139 ? 8.431 -4.704 -11.033 1.00 95.94 139 VAL A CA 1
ATOM 1049 C C . VAL A 1 139 ? 7.544 -5.358 -12.092 1.00 95.94 139 VAL A C 1
ATOM 1051 O O . VAL A 1 139 ? 7.729 -5.130 -13.285 1.00 95.94 139 VAL A O 1
ATOM 1054 N N . ARG A 1 140 ? 6.558 -6.159 -11.668 1.00 95.12 140 ARG A N 1
ATOM 1055 C CA . ARG A 1 140 ? 5.674 -6.889 -12.587 1.00 95.12 140 ARG A CA 1
ATOM 1056 C C . ARG A 1 140 ? 4.857 -5.950 -13.474 1.00 95.12 140 ARG A C 1
ATOM 1058 O O . ARG A 1 140 ? 4.670 -6.240 -14.650 1.00 95.12 140 ARG A O 1
ATOM 1065 N N . VAL A 1 141 ? 4.344 -4.859 -12.906 1.00 95.50 141 VAL A N 1
ATOM 1066 C CA . VAL A 1 141 ? 3.474 -3.904 -13.616 1.00 95.50 141 VAL A CA 1
ATOM 1067 C C . VAL A 1 141 ? 4.219 -2.694 -14.171 1.00 95.50 141 VAL A C 1
ATOM 1069 O O . VAL A 1 141 ? 3.576 -1.808 -14.728 1.00 95.50 141 VAL A O 1
ATOM 1072 N N . ALA A 1 142 ? 5.546 -2.637 -14.025 1.00 95.44 142 ALA A N 1
ATOM 1073 C CA . ALA A 1 142 ? 6.374 -1.535 -14.507 1.00 95.44 142 ALA A CA 1
ATOM 1074 C C . ALA A 1 142 ? 6.164 -1.215 -16.002 1.00 95.44 142 ALA A C 1
ATOM 1076 O O . ALA A 1 142 ? 5.985 -0.036 -16.310 1.00 95.44 142 ALA A O 1
ATOM 1077 N N . PRO A 1 143 ? 6.052 -2.203 -16.921 1.00 94.94 143 PRO A N 1
ATOM 1078 C CA . PRO A 1 143 ? 5.777 -1.921 -18.335 1.00 94.94 143 PRO A CA 1
ATOM 1079 C C . PRO A 1 143 ? 4.454 -1.178 -18.583 1.00 94.94 143 PRO A C 1
ATOM 1081 O O . PRO A 1 143 ? 4.321 -0.480 -19.584 1.00 94.94 143 PRO A O 1
ATOM 1084 N N . ASP A 1 144 ? 3.494 -1.302 -17.660 1.00 95.00 144 ASP A N 1
ATOM 1085 C CA . ASP A 1 144 ? 2.171 -0.673 -17.728 1.00 95.00 144 ASP A CA 1
ATOM 1086 C C . ASP A 1 144 ? 2.086 0.616 -16.885 1.00 95.00 144 ASP A C 1
ATOM 1088 O O . ASP A 1 144 ? 0.998 1.172 -16.669 1.00 95.00 144 ASP A O 1
ATOM 1092 N N . MET A 1 145 ? 3.201 1.083 -16.314 1.00 95.56 145 MET A N 1
ATOM 1093 C CA . MET A 1 145 ? 3.224 2.312 -15.528 1.00 95.56 145 MET A CA 1
ATOM 1094 C C . MET A 1 145 ? 3.311 3.540 -16.427 1.00 95.56 145 MET A C 1
ATOM 1096 O O . MET A 1 145 ? 4.134 3.639 -17.329 1.00 95.56 145 MET A O 1
ATOM 1100 N N . ASN A 1 146 ? 2.489 4.540 -16.113 1.00 94.88 146 ASN A N 1
ATOM 1101 C CA . ASN A 1 146 ? 2.709 5.890 -16.614 1.00 94.88 146 ASN A CA 1
ATOM 1102 C C . ASN A 1 146 ? 3.711 6.642 -15.719 1.00 94.88 146 ASN A C 1
ATOM 1104 O O . ASN A 1 146 ? 3.979 6.249 -14.580 1.00 94.88 146 ASN A O 1
ATOM 1108 N N . SER A 1 147 ? 4.206 7.777 -16.214 1.00 94.75 147 SER A N 1
ATOM 1109 C CA . SER A 1 147 ? 5.178 8.623 -15.509 1.00 94.75 147 SER A CA 1
ATOM 1110 C C . SER A 1 147 ? 4.719 9.060 -14.113 1.00 94.75 147 SER A C 1
ATOM 1112 O O . SER A 1 147 ? 5.530 9.164 -13.196 1.00 94.75 147 SER A O 1
ATOM 1114 N N . HIS A 1 148 ? 3.416 9.277 -13.918 1.00 93.75 148 HIS A N 1
ATOM 1115 C CA . HIS A 1 148 ? 2.863 9.643 -12.618 1.00 93.75 148 HIS A CA 1
ATOM 1116 C C . HIS A 1 148 ? 2.946 8.483 -11.610 1.00 93.75 148 HIS A C 1
ATOM 1118 O O . HIS A 1 148 ? 3.304 8.700 -10.452 1.00 93.75 148 HIS A O 1
ATOM 1124 N N . SER A 1 149 ? 2.642 7.253 -12.034 1.00 94.94 149 SER A N 1
ATOM 1125 C CA . SER A 1 149 ? 2.776 6.053 -11.199 1.00 94.94 149 SER A CA 1
ATOM 1126 C C . SER A 1 149 ? 4.232 5.813 -10.796 1.00 94.94 149 SER A C 1
ATOM 1128 O O . SER A 1 149 ? 4.497 5.612 -9.611 1.00 94.94 149 SER A O 1
ATOM 1130 N N . VAL A 1 150 ? 5.168 5.932 -11.745 1.00 95.56 150 VAL A N 1
ATOM 1131 C CA . VAL A 1 150 ? 6.613 5.821 -11.482 1.00 95.56 150 VAL A CA 1
ATOM 1132 C C . VAL A 1 150 ? 7.063 6.864 -10.458 1.00 95.56 150 VAL A C 1
ATOM 1134 O O . VAL A 1 150 ? 7.606 6.515 -9.409 1.00 95.56 150 VAL A O 1
ATOM 1137 N N . ALA A 1 151 ? 6.761 8.144 -10.700 1.00 95.75 151 ALA A N 1
ATOM 1138 C CA . ALA A 1 151 ? 7.140 9.232 -9.799 1.00 95.75 151 ALA A CA 1
ATOM 1139 C C . ALA A 1 151 ? 6.576 9.037 -8.382 1.00 95.75 151 ALA A C 1
ATOM 1141 O O . ALA A 1 151 ? 7.259 9.304 -7.391 1.00 95.75 151 ALA A O 1
ATOM 1142 N N . SER A 1 152 ? 5.342 8.536 -8.274 1.00 94.56 152 SER A N 1
ATOM 1143 C CA . SER A 1 152 ? 4.710 8.245 -6.988 1.00 94.56 152 SER A CA 1
ATOM 1144 C C . SER A 1 152 ? 5.449 7.148 -6.219 1.00 94.56 152 SER A C 1
ATOM 1146 O O . SER A 1 152 ? 5.682 7.302 -5.019 1.00 94.56 152 SER A O 1
ATOM 1148 N N . ILE A 1 153 ? 5.872 6.076 -6.891 1.00 95.56 153 ILE A N 1
ATOM 1149 C CA . ILE A 1 153 ? 6.623 4.979 -6.269 1.00 95.56 153 ILE A CA 1
ATOM 1150 C C . ILE A 1 153 ? 8.016 5.447 -5.835 1.00 95.56 153 ILE A C 1
ATOM 1152 O O . ILE A 1 153 ? 8.381 5.250 -4.675 1.00 95.56 153 ILE A O 1
ATOM 1156 N N . VAL A 1 154 ? 8.753 6.146 -6.704 1.00 95.81 154 VAL A N 1
ATOM 1157 C CA . VAL A 1 154 ? 10.087 6.687 -6.383 1.00 95.81 154 VAL A CA 1
ATOM 1158 C C . VAL A 1 154 ? 10.025 7.638 -5.184 1.00 95.81 154 VAL A C 1
ATOM 1160 O O . VAL A 1 154 ? 10.798 7.504 -4.232 1.00 95.81 154 VAL A O 1
ATOM 1163 N N . TRP A 1 155 ? 9.054 8.559 -5.167 1.00 96.06 155 TRP A N 1
ATOM 1164 C CA . TRP A 1 155 ? 8.838 9.449 -4.023 1.00 96.06 155 TRP A CA 1
ATOM 1165 C C . TRP A 1 155 ? 8.517 8.680 -2.737 1.00 96.06 155 TRP A C 1
ATOM 1167 O O . TRP A 1 155 ? 8.956 9.065 -1.648 1.00 96.06 155 TRP A O 1
ATOM 1177 N N . SER A 1 156 ? 7.750 7.596 -2.851 1.00 96.56 156 SER A N 1
ATOM 1178 C CA . SER A 1 156 ? 7.346 6.782 -1.706 1.00 96.56 156 SER A CA 1
ATOM 1179 C C . SER A 1 156 ? 8.541 6.086 -1.070 1.00 96.56 156 SER A C 1
ATOM 1181 O O . SER A 1 156 ? 8.700 6.175 0.145 1.00 96.56 156 SER A O 1
ATOM 1183 N N . PHE A 1 157 ? 9.421 5.485 -1.872 1.00 95.56 157 PHE A N 1
ATOM 1184 C CA . PHE A 1 157 ? 10.666 4.881 -1.391 1.00 95.56 157 PHE A CA 1
ATOM 1185 C C . PHE A 1 157 ? 11.576 5.903 -0.701 1.00 95.56 157 PHE A C 1
ATOM 1187 O O . PHE A 1 157 ? 11.994 5.685 0.438 1.00 95.56 157 PHE A O 1
ATOM 1194 N N . GLY A 1 158 ? 11.774 7.076 -1.315 1.00 95.44 158 GLY A N 1
ATOM 1195 C CA . GLY A 1 158 ? 12.528 8.167 -0.689 1.00 95.44 158 GLY A CA 1
ATOM 1196 C C . GLY A 1 158 ? 11.915 8.630 0.639 1.00 95.44 158 GLY A C 1
ATOM 1197 O O . GLY A 1 158 ? 12.625 8.852 1.618 1.00 95.44 158 GLY A O 1
ATOM 1198 N N . THR A 1 159 ? 10.585 8.708 0.713 1.00 95.12 159 THR A N 1
ATOM 1199 C CA . THR A 1 159 ? 9.859 9.083 1.938 1.00 95.12 159 THR A CA 1
ATOM 1200 C C . THR A 1 159 ? 9.968 8.021 3.031 1.00 95.12 159 THR A C 1
ATOM 1202 O O . THR A 1 159 ? 10.096 8.370 4.202 1.00 95.12 159 THR A O 1
ATOM 1205 N N . LEU A 1 160 ? 9.948 6.741 2.657 1.00 94.19 160 LEU A N 1
ATOM 1206 C CA . LEU A 1 160 ? 10.155 5.597 3.548 1.00 94.19 160 LEU A CA 1
ATOM 1207 C C . LEU A 1 160 ? 11.629 5.422 3.955 1.00 94.19 160 LEU A C 1
ATOM 1209 O O . LEU A 1 160 ? 11.929 4.537 4.749 1.00 94.19 160 LEU A O 1
ATOM 1213 N N . LYS A 1 161 ? 12.543 6.252 3.421 1.00 93.38 161 LYS A N 1
ATOM 1214 C CA . LYS A 1 161 ? 14.002 6.135 3.583 1.00 93.38 161 LYS A CA 1
ATOM 1215 C C . LYS A 1 161 ? 14.528 4.749 3.198 1.00 93.38 161 LYS A C 1
ATOM 1217 O O . LYS A 1 161 ? 15.474 4.245 3.799 1.00 93.38 161 LYS A O 1
ATOM 1222 N N . ARG A 1 162 ? 13.904 4.142 2.189 1.00 91.56 162 ARG A N 1
ATOM 1223 C CA . ARG A 1 162 ? 14.236 2.819 1.665 1.00 91.56 162 ARG A CA 1
ATOM 1224 C C . ARG A 1 162 ? 14.715 2.965 0.230 1.00 91.56 162 ARG A C 1
ATOM 1226 O O . ARG A 1 162 ? 14.096 3.680 -0.554 1.00 91.56 162 ARG A O 1
ATOM 1233 N N . MET A 1 163 ? 15.798 2.278 -0.114 1.00 90.81 163 MET A N 1
ATOM 1234 C CA . MET A 1 163 ? 16.242 2.191 -1.500 1.00 90.81 163 MET A CA 1
ATOM 1235 C C . MET A 1 163 ? 15.461 1.074 -2.205 1.00 90.81 163 MET A C 1
ATOM 1237 O O . MET A 1 163 ? 15.344 -0.010 -1.625 1.00 90.81 163 MET A O 1
ATOM 1241 N N . PRO A 1 164 ? 14.909 1.310 -3.408 1.00 90.94 164 PRO A N 1
ATOM 1242 C CA . PRO A 1 164 ? 14.399 0.225 -4.237 1.00 90.94 164 PRO A CA 1
ATOM 1243 C C . PRO A 1 164 ? 15.530 -0.765 -4.532 1.00 90.94 164 PRO A C 1
ATOM 1245 O O . PRO A 1 164 ? 16.675 -0.354 -4.721 1.00 90.94 164 PRO A O 1
ATOM 1248 N N . GLY A 1 165 ? 15.223 -2.055 -4.590 1.00 92.62 165 GLY A N 1
ATOM 1249 C CA . GLY A 1 165 ? 16.165 -3.062 -5.061 1.00 92.62 165 GLY A CA 1
ATOM 1250 C C . GLY A 1 165 ? 16.502 -2.864 -6.540 1.00 92.62 165 GLY A C 1
ATOM 1251 O O . GLY A 1 165 ? 15.720 -2.287 -7.294 1.00 92.62 165 GLY A O 1
ATOM 1252 N N . ASP A 1 166 ? 17.641 -3.400 -6.977 1.00 93.88 166 ASP A N 1
ATOM 1253 C CA . ASP A 1 166 ? 18.185 -3.171 -8.326 1.00 93.88 166 ASP A CA 1
ATOM 1254 C C . ASP A 1 166 ? 17.192 -3.484 -9.451 1.00 93.88 166 ASP A C 1
ATOM 1256 O O . ASP A 1 166 ? 17.096 -2.749 -10.430 1.00 93.88 166 ASP A O 1
ATOM 1260 N N . LYS A 1 167 ? 16.405 -4.557 -9.302 1.00 93.69 167 LYS A N 1
ATOM 1261 C CA . LYS A 1 167 ? 15.370 -4.934 -10.280 1.00 93.69 167 LYS A CA 1
ATOM 1262 C C . LYS A 1 167 ? 14.249 -3.903 -10.357 1.00 93.69 167 LYS A C 1
ATOM 1264 O O . LYS A 1 167 ? 13.775 -3.607 -11.446 1.00 93.69 167 LYS A O 1
ATOM 1269 N N . THR A 1 168 ? 13.833 -3.372 -9.212 1.00 94.00 168 THR A N 1
ATOM 1270 C CA . THR A 1 168 ? 12.838 -2.302 -9.121 1.00 94.00 168 THR A CA 1
ATOM 1271 C C . THR A 1 168 ? 13.387 -1.027 -9.734 1.00 94.00 168 THR A C 1
ATOM 1273 O O . THR A 1 168 ? 12.710 -0.403 -10.539 1.00 94.00 168 THR A O 1
ATOM 1276 N N . TRP A 1 169 ? 14.629 -0.672 -9.408 1.00 92.56 169 TRP A N 1
ATOM 1277 C CA . TRP A 1 169 ? 15.278 0.516 -9.948 1.00 92.56 169 TRP A CA 1
ATOM 1278 C C . TRP A 1 169 ? 15.466 0.456 -11.465 1.00 92.56 169 TRP A C 1
ATOM 1280 O O . TRP A 1 169 ? 15.274 1.455 -12.138 1.00 92.56 169 TRP A O 1
ATOM 1290 N N . ALA A 1 170 ? 15.811 -0.711 -12.012 1.00 93.44 170 ALA A N 1
ATOM 1291 C CA . ALA A 1 170 ? 15.965 -0.894 -13.452 1.00 93.44 170 ALA A CA 1
ATOM 1292 C C . ALA A 1 170 ? 14.630 -0.919 -14.217 1.00 93.44 170 ALA A C 1
ATOM 1294 O O . ALA A 1 170 ? 14.621 -0.691 -15.425 1.00 93.44 170 ALA A O 1
ATOM 1295 N N . ALA A 1 171 ? 13.527 -1.261 -13.545 1.00 92.62 171 ALA A N 1
ATOM 1296 C CA . ALA A 1 171 ? 12.211 -1.382 -14.166 1.00 92.62 171 ALA A CA 1
ATOM 1297 C C . ALA A 1 171 ? 11.420 -0.062 -14.185 1.00 92.62 171 ALA A C 1
ATOM 1299 O O . ALA A 1 171 ? 10.566 0.105 -15.055 1.00 92.62 171 ALA A O 1
ATOM 1300 N N . LEU A 1 172 ? 11.665 0.826 -13.216 1.00 89.25 172 LEU A N 1
ATOM 1301 C CA . LEU A 1 172 ? 11.005 2.129 -13.061 1.00 89.25 172 LEU A CA 1
ATOM 1302 C C . LEU A 1 172 ? 11.672 3.222 -13.904 1.00 89.25 172 LEU A C 1
ATOM 1304 O O . LEU A 1 172 ? 10.914 4.080 -14.411 1.00 89.25 172 LEU A O 1
#

Foldseek 3Di:
DDDDDPPPDPPDPPVVVVVLLVQLVPDPALVSLLVSCVVCVVPDALVNLLSNLLSQLPCLDDPNVVVRVVVQPDDQCVPPPSVVSSLVRLLVNLQVLPDALSSLLSNLLSQLSCVLSVNHQCPPPSNVSSNVSSLVSLLVRLVVDDPVSLVSNVVSCVSSVHDRPPSSVVSD